Protein AF-A0A8J6QFZ8-F1 (afdb_monomer_lite)

Radius of gyration: 17.53 Å; chains: 1; bounding box: 39×19×49 Å

Secondary structure (DSSP, 8-state):
----------PPPPB-TTSPBPHHHHHHHHHHHHHHHHHHHHHHHHHHHHHHTT--

Structure (mmCIF, N/CA/C/O backbone):
data_AF-A0A8J6QFZ8-F1
#
_entry.id   AF-A0A8J6QFZ8-F1
#
loop_
_atom_site.group_PDB
_atom_site.id
_atom_site.type_symbol
_atom_site.label_atom_id
_atom_site.label_alt_id
_atom_site.label_comp_id
_atom_site.label_asym_id
_atom_site.label_entity_id
_atom_site.label_seq_id
_atom_site.pdbx_PDB_ins_code
_atom_site.Cartn_x
_atom_site.Cartn_y
_atom_site.Cartn_z
_atom_site.occupancy
_atom_site.B_iso_or_equiv
_atom_site.auth_seq_id
_atom_site.auth_comp_id
_atom_site.auth_asym_id
_atom_site.auth_atom_id
_atom_site.pdbx_PDB_model_num
ATOM 1 N N . MET A 1 1 ? -27.419 -14.146 7.785 1.00 36.88 1 MET A N 1
ATOM 2 C CA . MET A 1 1 ? -26.941 -12.843 7.277 1.00 36.88 1 MET A CA 1
ATOM 3 C C . MET A 1 1 ? -25.737 -13.123 6.397 1.00 36.88 1 MET A C 1
ATOM 5 O O . MET A 1 1 ? -24.683 -13.454 6.919 1.00 36.88 1 MET A O 1
ATOM 9 N N . SER A 1 2 ? -25.918 -13.128 5.077 1.00 39.28 2 SER A N 1
ATOM 10 C CA . SER A 1 2 ? -24.831 -13.422 4.142 1.00 39.28 2 SER A CA 1
ATOM 11 C C . SER A 1 2 ? -23.886 -12.228 4.119 1.00 39.28 2 SER A C 1
ATOM 13 O O . SER A 1 2 ? -24.251 -11.164 3.623 1.00 39.28 2 SER A O 1
ATOM 15 N N . ALA A 1 3 ? -22.700 -12.376 4.711 1.00 50.91 3 ALA A N 1
ATOM 16 C CA . ALA A 1 3 ? -21.630 -11.409 4.542 1.00 50.91 3 ALA A CA 1
ATOM 17 C C . ALA A 1 3 ? -21.299 -11.380 3.048 1.00 50.91 3 ALA A C 1
ATOM 19 O O . ALA A 1 3 ? -20.704 -12.316 2.518 1.00 50.91 3 ALA A O 1
ATOM 20 N N . SER A 1 4 ? -21.766 -10.343 2.353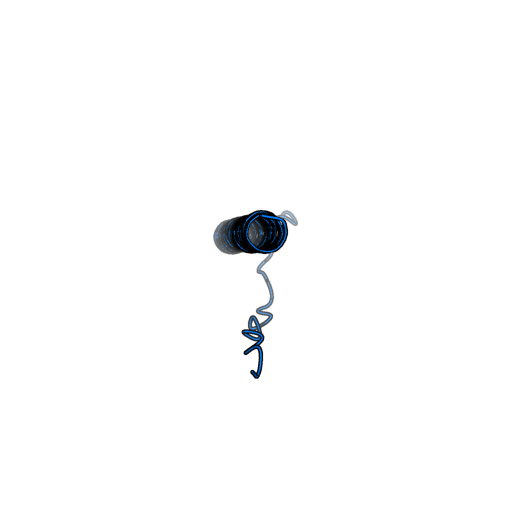 1.00 46.22 4 SER A N 1
ATOM 21 C CA . SER A 1 4 ? -21.382 -10.070 0.976 1.00 46.22 4 SER A CA 1
ATOM 22 C C . SER A 1 4 ? -19.902 -9.712 1.003 1.00 46.22 4 SER A C 1
ATOM 24 O O . SER A 1 4 ? -19.542 -8.541 1.122 1.00 46.22 4 SER A O 1
ATOM 26 N N . VAL A 1 5 ? -19.041 -10.732 0.969 1.00 56.50 5 VAL A N 1
ATOM 27 C CA . VAL A 1 5 ? -17.615 -10.573 0.712 1.00 56.50 5 VAL A CA 1
ATOM 28 C C . VAL A 1 5 ? -17.563 -9.890 -0.640 1.00 56.50 5 VAL A C 1
ATOM 30 O O . VAL A 1 5 ? -17.836 -10.510 -1.665 1.00 56.50 5 VAL A O 1
ATOM 33 N N . ARG A 1 6 ? -17.336 -8.574 -0.631 1.00 57.28 6 ARG A N 1
ATOM 34 C CA . ARG A 1 6 ? -17.093 -7.792 -1.838 1.00 57.28 6 ARG A CA 1
ATOM 35 C C . ARG A 1 6 ? -15.858 -8.422 -2.461 1.00 57.28 6 ARG A C 1
ATOM 37 O O . ARG A 1 6 ? -14.746 -8.133 -2.019 1.00 57.28 6 ARG A O 1
ATOM 44 N N . HIS A 1 7 ? -16.075 -9.361 -3.384 1.00 50.53 7 HIS A N 1
ATOM 45 C CA . HIS A 1 7 ? -15.033 -9.976 -4.186 1.00 50.53 7 HIS A CA 1
ATOM 46 C C . HIS A 1 7 ? -14.307 -8.808 -4.830 1.00 50.53 7 HIS A C 1
ATOM 48 O O . HIS A 1 7 ? -14.828 -8.139 -5.717 1.00 50.53 7 HIS A O 1
ATOM 54 N N . SER A 1 8 ? -13.163 -8.471 -4.245 1.00 59.75 8 SER A N 1
ATOM 55 C CA . SER A 1 8 ? -12.326 -7.404 -4.747 1.00 59.75 8 SER A CA 1
ATOM 56 C C . SER A 1 8 ? -11.786 -7.971 -6.039 1.00 59.75 8 SER A C 1
ATOM 58 O O . SER A 1 8 ? -11.037 -8.944 -5.988 1.00 59.75 8 SER A O 1
ATOM 60 N N . GLU A 1 9 ? -12.261 -7.462 -7.172 1.00 58.31 9 GLU A N 1
ATOM 61 C CA . GLU A 1 9 ? -11.775 -7.884 -8.476 1.00 58.31 9 GLU A CA 1
ATOM 62 C C . GLU A 1 9 ? -10.252 -7.769 -8.449 1.00 58.31 9 GLU A C 1
ATOM 64 O O . GLU A 1 9 ? -9.689 -6.676 -8.332 1.00 58.31 9 GLU A O 1
ATOM 69 N N . THR A 1 10 ? -9.578 -8.917 -8.455 1.00 67.31 10 THR A N 1
ATOM 70 C CA . THR A 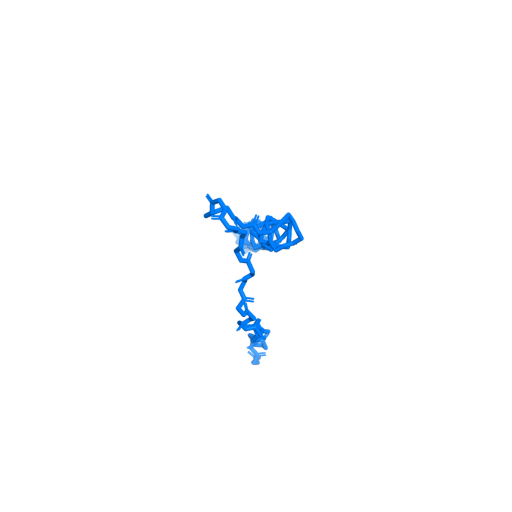1 10 ? -8.124 -9.011 -8.425 1.00 67.31 10 THR A CA 1
ATOM 71 C C . THR A 1 10 ? -7.614 -8.598 -9.794 1.00 67.31 10 THR A C 1
ATOM 73 O O . THR A 1 10 ? -7.337 -9.410 -10.673 1.00 67.31 10 THR A O 1
ATOM 76 N N . ARG A 1 11 ? -7.544 -7.285 -10.006 1.00 80.31 11 ARG A N 1
ATOM 77 C CA . ARG A 1 11 ? -6.944 -6.698 -11.194 1.00 80.31 11 ARG A CA 1
ATOM 78 C C . ARG A 1 11 ? -5.424 -6.797 -11.078 1.00 80.31 11 ARG A C 1
ATOM 80 O O . ARG A 1 11 ? -4.844 -6.430 -10.058 1.00 80.31 11 ARG A O 1
ATOM 87 N N . ALA A 1 12 ? -4.780 -7.249 -12.151 1.00 85.06 12 ALA A N 1
ATOM 88 C CA . ALA A 1 12 ? -3.326 -7.249 -12.245 1.00 85.06 12 ALA A CA 1
ATOM 89 C C . ALA A 1 12 ? -2.774 -5.814 -12.154 1.00 85.06 12 ALA A C 1
ATOM 91 O O . ALA A 1 12 ? -3.208 -4.919 -12.889 1.00 85.06 12 ALA A O 1
ATOM 92 N N . MET A 1 13 ? -1.816 -5.605 -11.249 1.00 90.06 13 MET A N 1
ATOM 93 C CA . MET A 1 13 ? -1.127 -4.326 -11.082 1.00 90.06 13 MET A CA 1
ATOM 94 C C . MET A 1 13 ? -0.108 -4.113 -12.200 1.00 90.06 13 MET A C 1
ATOM 96 O O . MET A 1 13 ? 0.540 -5.061 -12.652 1.00 90.06 13 MET A O 1
ATOM 100 N N . LYS A 1 14 ? 0.051 -2.865 -12.639 1.00 94.25 14 LYS A N 1
ATOM 101 C CA . LYS A 1 14 ? 1.051 -2.496 -13.635 1.00 94.25 14 LYS A CA 1
ATOM 102 C C . LYS A 1 14 ? 2.374 -2.175 -12.958 1.00 94.25 14 LYS A C 1
ATOM 104 O O . LYS A 1 14 ? 2.435 -1.422 -11.987 1.00 94.25 14 LYS A O 1
ATOM 109 N N . TRP A 1 15 ? 3.429 -2.713 -13.548 1.00 93.94 15 TRP A N 1
ATOM 110 C CA . TRP A 1 15 ? 4.808 -2.483 -13.151 1.00 93.94 15 TRP A CA 1
ATOM 111 C C . TRP A 1 15 ? 5.497 -1.616 -14.196 1.00 93.94 15 TRP A C 1
ATOM 113 O O . TRP A 1 15 ? 5.226 -1.716 -15.395 1.00 93.94 15 TRP A O 1
ATOM 123 N N . GLN A 1 16 ? 6.364 -0.738 -13.724 1.00 95.06 16 GLN A N 1
ATOM 124 C CA . GLN A 1 16 ? 7.242 0.080 -14.536 1.00 95.06 16 GLN A CA 1
ATOM 125 C C . GLN A 1 16 ? 8.496 -0.723 -14.911 1.00 95.06 16 GLN A C 1
ATOM 127 O O . GLN A 1 16 ? 8.824 -1.734 -14.290 1.00 95.06 16 GLN A O 1
ATOM 132 N N . ALA A 1 17 ? 9.230 -0.266 -15.929 1.00 94.25 17 ALA A N 1
ATOM 133 C CA . ALA A 1 17 ? 10.439 -0.948 -16.402 1.00 94.25 17 ALA A CA 1
ATOM 134 C C . ALA A 1 17 ? 11.572 -0.980 -15.358 1.00 94.25 17 ALA A C 1
ATOM 136 O O . ALA A 1 17 ? 12.443 -1.840 -15.423 1.00 94.25 17 ALA A O 1
ATOM 137 N N . ASN A 1 18 ? 11.544 -0.064 -14.386 1.00 94.56 18 ASN A N 1
ATOM 138 C CA . ASN A 1 18 ? 12.466 -0.035 -13.250 1.00 94.56 18 ASN A CA 1
ATOM 139 C C . ASN A 1 18 ? 12.109 -1.054 -12.146 1.00 94.56 18 ASN A C 1
ATOM 141 O O . ASN A 1 18 ? 12.799 -1.109 -1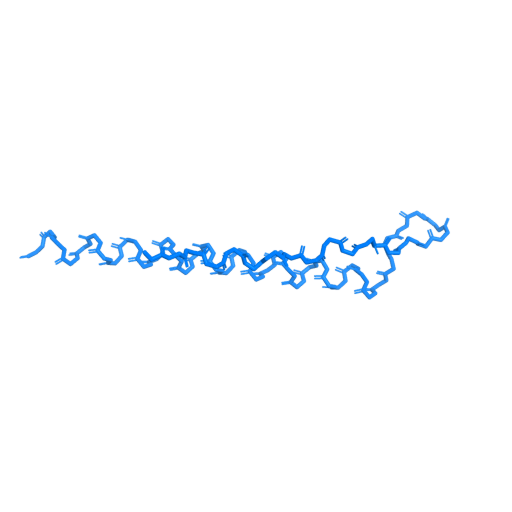1.134 1.00 94.56 18 ASN A O 1
ATOM 145 N N . GLY A 1 19 ? 11.046 -1.846 -12.325 1.00 93.12 19 GLY A N 1
ATOM 146 C CA . GLY A 1 19 ? 10.590 -2.827 -11.340 1.00 93.12 19 GLY A CA 1
ATOM 147 C C . GLY A 1 19 ? 9.742 -2.241 -10.211 1.00 93.12 19 GLY A C 1
ATOM 148 O O . GLY A 1 19 ? 9.399 -2.966 -9.283 1.00 93.12 19 GLY A O 1
ATOM 149 N N . GLU A 1 20 ? 9.369 -0.963 -10.276 1.00 94.19 20 GLU A N 1
ATOM 150 C CA . GLU A 1 20 ? 8.448 -0.349 -9.320 1.00 94.19 20 GLU A CA 1
ATOM 151 C C . GLU A 1 20 ? 6.996 -0.474 -9.788 1.00 94.19 20 GLU A C 1
ATOM 153 O O . GLU A 1 20 ? 6.701 -0.581 -10.980 1.00 94.19 20 GLU A O 1
ATOM 158 N N . LEU A 1 21 ? 6.053 -0.407 -8.851 1.00 93.50 21 LEU A N 1
ATOM 159 C CA . LEU A 1 21 ? 4.638 -0.275 -9.190 1.00 93.50 21 LEU A CA 1
ATOM 160 C C . LEU A 1 21 ? 4.392 1.055 -9.909 1.00 93.50 21 LEU A C 1
ATOM 162 O O . LEU A 1 21 ? 4.966 2.087 -9.558 1.00 93.50 21 LEU A O 1
ATOM 166 N N . ALA A 1 22 ? 3.515 1.046 -10.911 1.00 95.25 22 ALA A N 1
ATOM 167 C CA . ALA A 1 22 ? 3.028 2.284 -11.502 1.00 95.25 22 ALA A CA 1
ATOM 168 C C . ALA A 1 22 ? 2.367 3.137 -10.410 1.00 95.25 22 ALA A C 1
ATOM 170 O O . ALA A 1 22 ? 1.609 2.613 -9.596 1.00 95.25 22 ALA A O 1
ATOM 171 N N . GLY A 1 23 ? 2.614 4.451 -10.404 1.00 93.19 23 GLY A N 1
ATOM 172 C CA . GLY A 1 23 ? 2.135 5.332 -9.330 1.00 93.19 23 GLY A CA 1
ATOM 173 C C . GLY A 1 23 ? 0.623 5.250 -9.081 1.00 93.19 23 GLY A C 1
ATOM 174 O O . GLY A 1 23 ? 0.181 5.312 -7.938 1.00 93.19 23 GLY A O 1
ATOM 175 N N . SER A 1 24 ? -0.172 5.027 -10.131 1.00 91.38 24 SER A N 1
ATOM 176 C CA . SER A 1 24 ? -1.618 4.812 -10.016 1.00 91.38 24 SER A CA 1
ATOM 177 C C . SER A 1 24 ? -1.981 3.519 -9.279 1.00 91.38 24 SER A C 1
ATOM 179 O O . SER A 1 24 ? -2.869 3.535 -8.429 1.00 91.38 24 SER A O 1
ATOM 181 N N . ASP A 1 25 ? -1.298 2.411 -9.574 1.00 93.00 25 ASP A N 1
ATOM 182 C CA . ASP A 1 25 ? -1.546 1.122 -8.924 1.00 93.00 25 ASP A CA 1
ATOM 183 C C . ASP A 1 25 ? -0.944 1.084 -7.506 1.00 93.00 25 ASP A C 1
ATOM 185 O O . ASP A 1 25 ? -1.559 0.520 -6.603 1.00 93.00 25 ASP A O 1
ATOM 189 N N . LEU A 1 26 ? 0.185 1.764 -7.268 1.00 93.56 26 LEU A N 1
ATOM 190 C CA . LEU A 1 26 ? 0.724 1.979 -5.922 1.00 93.56 26 LEU A CA 1
ATOM 191 C C . LEU A 1 26 ? -0.258 2.776 -5.052 1.00 93.56 26 LEU A C 1
ATOM 193 O O . LEU A 1 26 ? -0.546 2.383 -3.924 1.00 93.56 26 LEU A O 1
ATOM 197 N N . HIS A 1 27 ? -0.806 3.874 -5.579 1.00 94.06 27 HIS A N 1
ATOM 198 C CA . HIS A 1 27 ? -1.782 4.683 -4.855 1.00 94.06 27 HIS A CA 1
ATOM 199 C C . HIS A 1 27 ? -3.056 3.885 -4.548 1.00 94.06 27 HIS A C 1
ATOM 201 O O . HIS A 1 27 ? -3.518 3.888 -3.409 1.00 94.06 27 HIS A O 1
ATOM 207 N N . ALA A 1 28 ? -3.571 3.131 -5.525 1.00 90.44 28 ALA A N 1
ATOM 208 C CA . ALA A 1 28 ? -4.722 2.255 -5.322 1.00 90.44 28 ALA A CA 1
ATOM 209 C C . ALA A 1 28 ? -4.463 1.187 -4.242 1.00 90.44 28 ALA A C 1
ATOM 211 O O . ALA A 1 28 ? -5.338 0.929 -3.413 1.00 90.44 28 ALA A O 1
ATOM 212 N N . LEU A 1 29 ? -3.259 0.602 -4.214 1.00 89.69 29 LEU A N 1
ATOM 213 C CA . LEU A 1 29 ? -2.855 -0.354 -3.184 1.00 89.69 29 LEU A CA 1
ATOM 214 C C . LEU A 1 29 ? -2.829 0.292 -1.794 1.00 89.69 29 LEU A C 1
ATOM 216 O O . LEU A 1 29 ? -3.412 -0.254 -0.860 1.00 89.69 29 LEU A O 1
ATOM 220 N N . LEU A 1 30 ? -2.214 1.469 -1.660 1.00 92.56 30 LEU A N 1
ATOM 221 C CA . LEU A 1 30 ? -2.160 2.196 -0.390 1.00 92.56 30 LEU A CA 1
ATOM 222 C C . LEU A 1 30 ? -3.559 2.577 0.110 1.00 92.56 30 LEU A C 1
ATOM 224 O O . LEU A 1 30 ? -3.872 2.350 1.279 1.00 92.56 30 LEU A O 1
ATOM 228 N N . SER A 1 31 ? -4.430 3.085 -0.768 1.00 90.62 31 SER A N 1
ATOM 229 C CA . SER A 1 31 ? -5.823 3.380 -0.410 1.00 90.62 31 SER A CA 1
ATOM 230 C C . SER A 1 31 ? -6.564 2.129 0.062 1.00 90.62 31 SER A C 1
ATOM 232 O O . SER A 1 31 ? -7.322 2.187 1.031 1.00 90.62 31 SER A O 1
ATOM 234 N N . ARG A 1 32 ? -6.332 0.982 -0.590 1.00 87.38 32 ARG A N 1
ATOM 235 C CA . ARG A 1 32 ? -6.978 -0.278 -0.216 1.00 87.38 32 ARG A CA 1
ATOM 236 C C . ARG A 1 32 ? -6.498 -0.792 1.136 1.00 87.38 32 ARG A C 1
ATOM 238 O O . ARG A 1 32 ? -7.332 -1.205 1.937 1.00 87.38 32 ARG A O 1
ATOM 245 N N . LEU A 1 33 ? -5.192 -0.751 1.393 1.00 88.94 33 LEU A N 1
ATOM 246 C CA . LEU A 1 33 ? -4.621 -1.132 2.686 1.00 88.94 33 LEU A CA 1
ATOM 247 C C . LEU A 1 33 ? -5.195 -0.262 3.805 1.00 88.94 33 LEU A C 1
ATOM 249 O O . LEU A 1 33 ? -5.721 -0.794 4.779 1.00 88.94 33 LEU A O 1
ATOM 253 N N . HIS A 1 34 ? -5.215 1.056 3.604 1.00 89.81 34 HIS A N 1
ATOM 254 C CA . HIS A 1 34 ? -5.774 1.991 4.575 1.00 89.81 34 HIS A CA 1
ATOM 255 C C . HIS A 1 34 ? -7.261 1.732 4.867 1.00 89.81 34 HIS A C 1
ATOM 257 O O . HIS A 1 34 ? -7.707 1.817 6.015 1.00 89.81 34 HIS A O 1
ATOM 263 N N . GLN A 1 35 ? -8.042 1.391 3.836 1.00 84.31 35 GLN A N 1
ATOM 264 C CA . GLN A 1 35 ? -9.447 1.039 4.012 1.00 84.31 35 GLN A CA 1
ATOM 265 C C . GLN A 1 35 ? -9.601 -0.211 4.882 1.00 84.31 35 GLN A C 1
ATOM 267 O O . GLN A 1 35 ? -10.405 -0.191 5.808 1.00 84.31 35 GLN A O 1
ATOM 272 N N . VAL A 1 36 ? -8.839 -1.273 4.605 1.00 82.31 36 VAL A N 1
ATOM 273 C CA . VAL A 1 36 ? -8.912 -2.522 5.378 1.00 82.31 36 VAL A CA 1
ATOM 274 C C . VAL A 1 36 ? -8.501 -2.285 6.828 1.00 82.31 36 VAL A C 1
ATOM 276 O O . VAL A 1 36 ? -9.217 -2.703 7.731 1.00 82.31 36 VAL A O 1
ATOM 279 N N . GLU A 1 37 ? -7.411 -1.555 7.069 1.00 87.38 37 GLU A N 1
ATOM 280 C CA . GLU A 1 37 ? -6.982 -1.192 8.426 1.00 87.38 37 GLU A CA 1
ATOM 281 C C . GLU A 1 37 ? -8.065 -0.415 9.185 1.00 87.38 37 GLU A C 1
ATOM 283 O O . GLU A 1 37 ? -8.306 -0.653 10.369 1.00 87.38 3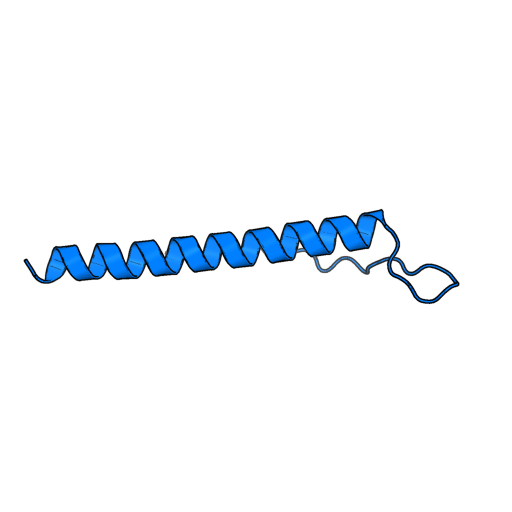7 GLU A O 1
ATOM 288 N N . THR A 1 38 ? -8.745 0.507 8.501 1.00 84.38 38 THR A N 1
ATOM 289 C CA . THR A 1 38 ? -9.822 1.307 9.093 1.00 84.38 38 THR A CA 1
ATOM 290 C C . THR A 1 38 ? -11.079 0.476 9.355 1.00 84.38 38 THR A C 1
ATOM 292 O O . THR A 1 38 ? -11.689 0.613 10.417 1.00 84.38 38 THR A O 1
ATOM 295 N N . GLU A 1 39 ? -11.470 -0.389 8.415 1.00 85.31 39 GLU A N 1
ATOM 296 C CA . GLU A 1 39 ? -12.617 -1.295 8.554 1.00 85.31 39 GLU A CA 1
ATOM 297 C C . GLU A 1 39 ? -12.387 -2.288 9.704 1.00 85.31 39 GLU A C 1
ATOM 299 O O . GLU A 1 39 ? -13.263 -2.436 10.559 1.00 85.31 39 GLU A O 1
ATOM 304 N N . GLU A 1 40 ? -11.198 -2.890 9.798 1.00 78.56 40 GLU A N 1
ATOM 305 C CA . GLU A 1 40 ? -10.846 -3.807 10.888 1.00 78.56 40 GLU A CA 1
ATOM 306 C C . GLU A 1 40 ? -10.785 -3.081 12.238 1.00 78.56 40 GLU A C 1
ATOM 308 O O . GLU A 1 40 ? -11.410 -3.532 13.198 1.00 78.56 40 GLU A O 1
ATOM 313 N N . ARG A 1 41 ? -10.170 -1.891 12.311 1.00 77.12 41 ARG A N 1
ATOM 314 C CA . ARG A 1 41 ? -10.179 -1.067 13.534 1.00 77.12 41 ARG A CA 1
ATOM 315 C C . ARG A 1 41 ? -11.599 -0.698 13.967 1.00 77.12 41 ARG A C 1
ATOM 317 O O . ARG A 1 41 ? -11.917 -0.730 15.155 1.00 77.12 41 ARG A O 1
ATOM 324 N N . SER A 1 42 ? -12.462 -0.322 13.024 1.00 77.06 42 SER A N 1
ATOM 325 C CA . SER A 1 42 ? -13.867 -0.010 13.308 1.00 77.06 42 SER A CA 1
ATOM 326 C C . SER A 1 42 ? -14.599 -1.233 13.860 1.00 77.06 42 SER A C 1
ATOM 328 O O . SER A 1 42 ? -15.330 -1.133 14.848 1.00 77.06 42 SER A O 1
ATOM 330 N N . ARG A 1 43 ? -14.346 -2.401 13.269 1.00 80.44 43 ARG A N 1
ATOM 331 C CA . ARG A 1 43 ? -14.931 -3.674 13.680 1.00 80.44 43 ARG A CA 1
ATOM 332 C C . ARG A 1 43 ? -14.464 -4.100 15.072 1.00 80.44 43 ARG A C 1
ATOM 334 O O . ARG A 1 43 ? -15.292 -4.529 15.874 1.00 80.44 43 ARG A O 1
ATOM 341 N N . GLU A 1 44 ? -13.181 -3.948 15.386 1.00 77.06 44 GLU A N 1
ATOM 342 C CA . GLU A 1 44 ? -12.636 -4.180 16.729 1.00 77.06 44 GLU A CA 1
ATOM 343 C C . GLU A 1 44 ? -13.273 -3.245 17.764 1.00 77.06 44 GLU A C 1
ATOM 345 O O . GLU A 1 44 ? -13.737 -3.697 18.813 1.00 77.06 44 GLU A O 1
ATOM 350 N N . LEU A 1 45 ? -13.374 -1.948 17.457 1.00 76.38 45 LEU A N 1
ATOM 351 C CA . LEU A 1 45 ? -14.020 -0.971 18.338 1.00 76.38 45 LEU A CA 1
ATOM 352 C C . LEU A 1 45 ? -15.491 -1.316 18.595 1.00 76.38 45 LEU A C 1
ATOM 354 O O . LEU A 1 45 ? -15.935 -1.276 19.743 1.00 76.38 45 LEU A O 1
ATOM 358 N N . GLN A 1 46 ? -16.238 -1.703 17.559 1.00 78.44 46 GLN A N 1
ATOM 359 C CA . GLN A 1 46 ? -17.627 -2.147 17.696 1.00 78.44 46 GLN A CA 1
ATOM 360 C C . GLN A 1 46 ? -17.752 -3.402 18.568 1.00 78.44 46 GLN A C 1
ATOM 362 O O . GLN A 1 46 ? -18.661 -3.474 19.393 1.00 78.44 46 GLN A O 1
ATOM 367 N N . GLN A 1 47 ? -16.840 -4.369 18.442 1.00 78.88 47 GLN A N 1
ATOM 368 C CA . GLN A 1 47 ? -16.838 -5.568 19.288 1.00 78.88 47 GLN A CA 1
ATOM 369 C C . GLN A 1 47 ? -16.534 -5.239 20.755 1.00 78.88 47 GLN A C 1
ATOM 371 O O . GLN A 1 47 ? -17.208 -5.747 21.653 1.00 78.88 47 GLN A O 1
ATOM 376 N N . CYS A 1 48 ? -15.561 -4.363 21.008 1.00 72.31 48 CYS A N 1
ATOM 377 C CA . CYS A 1 48 ? -15.203 -3.920 22.355 1.00 72.31 48 CYS A CA 1
ATOM 378 C C . CYS A 1 48 ? -16.328 -3.121 23.027 1.00 72.31 48 CYS A C 1
ATOM 380 O O . CYS A 1 48 ? -16.606 -3.326 24.208 1.00 72.31 48 CYS A O 1
ATOM 382 N N . LEU A 1 49 ? -16.983 -2.219 22.290 1.00 71.88 49 LEU A N 1
ATOM 383 C CA . LEU A 1 49 ? -18.115 -1.436 22.794 1.00 71.88 49 LEU A CA 1
ATOM 384 C C . LEU A 1 49 ? -19.373 -2.300 22.965 1.00 71.88 49 LEU A C 1
ATOM 386 O O . LEU A 1 49 ? -20.073 -2.158 23.963 1.00 71.88 49 LEU A O 1
ATOM 390 N N . GLY A 1 50 ? -19.620 -3.238 22.047 1.00 62.31 50 GLY A N 1
ATOM 391 C CA . GLY A 1 50 ? -20.720 -4.198 22.138 1.00 62.31 50 GLY A CA 1
AT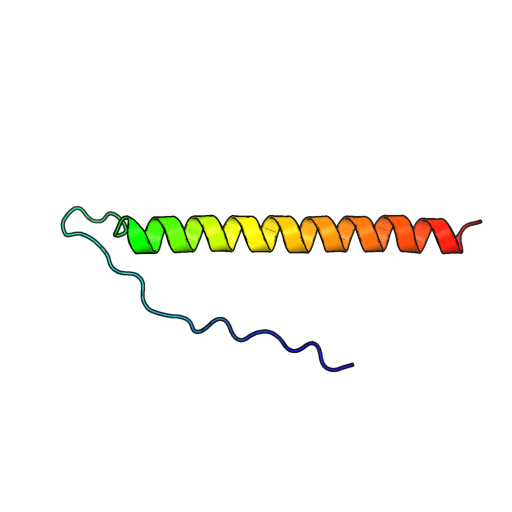OM 392 C C . GLY A 1 50 ? -20.583 -5.154 23.326 1.00 62.31 50 GLY A C 1
ATOM 393 O O . GLY A 1 50 ? -21.567 -5.404 24.013 1.00 62.31 50 GLY A O 1
ATOM 394 N N . ARG A 1 51 ? -19.365 -5.629 23.636 1.00 59.31 51 ARG A N 1
ATOM 395 C CA . ARG A 1 51 ? -19.102 -6.426 24.851 1.00 59.31 51 ARG A CA 1
ATOM 396 C C . ARG A 1 51 ? -19.349 -5.633 26.130 1.00 59.31 51 ARG A C 1
ATOM 398 O O . ARG A 1 51 ? -19.970 -6.156 27.046 1.00 59.31 51 ARG A O 1
ATOM 405 N N . ARG A 1 52 ? -18.927 -4.366 26.174 1.00 57.44 52 ARG A N 1
ATOM 406 C CA . ARG A 1 52 ? -19.088 -3.516 27.365 1.00 57.44 52 ARG A CA 1
ATOM 407 C C . ARG A 1 52 ? -20.554 -3.217 27.712 1.00 57.44 52 ARG A C 1
ATOM 409 O O . ARG A 1 52 ? -20.841 -2.926 28.863 1.00 57.44 52 ARG A O 1
ATOM 416 N N . ALA A 1 53 ? -21.465 -3.300 26.740 1.00 54.31 53 ALA A N 1
ATOM 417 C CA . ALA A 1 53 ? -22.905 -3.113 26.939 1.00 54.31 53 ALA A CA 1
ATOM 418 C C . ALA A 1 53 ? -23.643 -4.368 27.454 1.00 54.31 53 ALA A C 1
ATOM 420 O O . ALA A 1 53 ? -24.799 -4.263 27.843 1.00 54.31 53 ALA A O 1
ATOM 421 N N . LEU A 1 54 ? -23.005 -5.545 27.433 1.00 54.38 54 LEU A N 1
ATOM 422 C CA . LEU A 1 54 ? -23.557 -6.811 27.944 1.00 54.38 54 LEU A CA 1
ATOM 423 C C . LEU A 1 54 ? -23.086 -7.139 29.372 1.00 54.38 54 LEU A C 1
ATOM 425 O O . LEU A 1 54 ? -23.615 -8.060 29.987 1.00 54.38 54 LEU A O 1
ATOM 429 N N . GLU A 1 55 ? -22.089 -6.414 29.881 1.00 53.41 55 GLU A N 1
ATOM 430 C CA . GLU A 1 55 ? -21.483 -6.618 31.205 1.00 53.41 55 GLU A CA 1
ATOM 431 C C . GLU A 1 55 ? -21.937 -5.581 32.256 1.00 53.41 55 GLU A C 1
ATOM 433 O O . GLU A 1 55 ? -21.399 -5.570 33.363 1.00 53.41 55 GLU A O 1
ATOM 438 N N . GLY A 1 56 ? -22.906 -4.716 31.930 1.00 46.00 56 GLY A N 1
ATOM 439 C CA . GLY A 1 56 ? -23.514 -3.736 32.845 1.00 46.00 56 GLY A CA 1
ATOM 440 C C . GLY A 1 56 ? -25.012 -3.949 32.989 1.00 46.00 56 GLY A C 1
ATOM 441 O O . GLY A 1 56 ? -25.517 -3.719 34.108 1.00 46.00 56 GLY A O 1
#

Foldseek 3Di:
DDPPPVPPPPDDFDADPVRHTDPVSVVVVVVVVVVVVVVVVVVVVCVVVVVVVVVD

Sequence (56 aa):
MSASVRHSETRAMKWQANGELAGSDLHALLSRLHQVETEERSRELQQ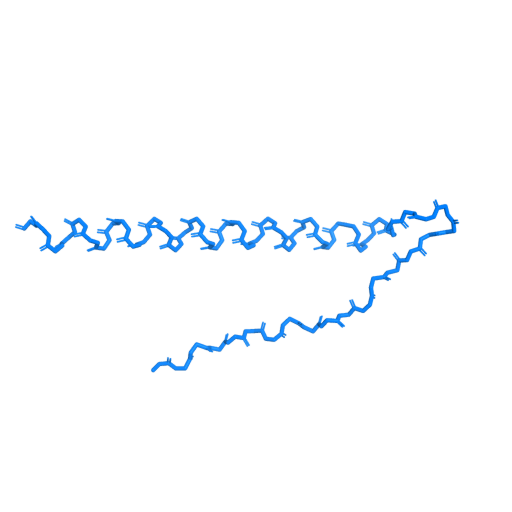CLGRRALEG

pLDDT: mean 76.79, std 16.98, range [36.88, 95.25]